Protein AF-A0A0T6LZ32-F1 (afdb_monomer_lite)

pLDDT: mean 79.06, std 10.55, range [39.31, 92.81]

Sequence (78 aa):
MLRITPELPYLDQAGHVYVPLAGPAQSCLKLNRRASQIWRDALRDPVDLDALPEADRDFLLDLTSRGVLRTAPVSEGG

Foldseek 3Di:
DKAKDFDDWDADPVQWTWFQAPDPPSDTDTDDPVLSVLVVVSNVDPDDLVPDDPVSSVSVVVCVVRVRMDIDDPPPDD

Organism: Wenjunlia vitaminophila (NCBI:txid76728)

Radius of gyration: 12.94 Å; chains: 1; bounding box: 37×26×32 Å

Structure (mmCIF, N/CA/C/O backbone):
data_AF-A0A0T6LZ32-F1
#
_entry.id   AF-A0A0T6LZ32-F1
#
loop_
_atom_site.group_PDB
_atom_site.id
_atom_site.type_symbol
_atom_site.label_atom_id
_atom_site.label_alt_id
_atom_site.label_comp_id
_atom_site.label_asym_id
_atom_site.label_entity_id
_atom_site.label_seq_id
_atom_site.pdbx_PDB_ins_code
_atom_site.Cartn_x
_atom_site.Cartn_y
_atom_site.Cartn_z
_atom_site.occupancy
_atom_site.B_iso_or_equiv
_atom_site.auth_seq_id
_atom_site.auth_comp_id
_atom_site.auth_asym_id
_atom_site.auth_atom_id
_atom_site.pdbx_PDB_model_num
ATOM 1 N N . MET A 1 1 ? 10.730 -0.652 -12.854 1.00 76.62 1 MET A N 1
ATOM 2 C CA . MET A 1 1 ? 10.394 -1.489 -11.679 1.00 76.62 1 MET A CA 1
ATOM 3 C C . MET A 1 1 ? 10.705 -0.762 -10.377 1.00 76.62 1 MET A C 1
ATOM 5 O O . MET A 1 1 ? 11.755 -0.133 -10.257 1.00 76.62 1 MET A O 1
ATOM 9 N N . LEU A 1 2 ? 9.797 -0.849 -9.408 1.00 76.50 2 LEU A N 1
ATOM 10 C CA . LEU A 1 2 ? 9.892 -0.234 -8.085 1.00 76.50 2 LEU A CA 1
ATOM 11 C C . LEU A 1 2 ? 9.859 -1.309 -6.999 1.00 76.50 2 LEU A C 1
ATOM 13 O O . LEU A 1 2 ? 9.058 -2.237 -7.064 1.00 76.50 2 LEU A O 1
ATOM 17 N N . ARG A 1 3 ? 10.679 -1.152 -5.963 1.00 84.50 3 ARG A N 1
ATOM 18 C CA . ARG A 1 3 ? 10.533 -1.899 -4.715 1.00 84.50 3 ARG A CA 1
ATOM 19 C C . ARG A 1 3 ? 9.593 -1.134 -3.793 1.00 84.50 3 ARG A C 1
ATOM 21 O O . ARG A 1 3 ? 9.815 0.050 -3.536 1.00 84.50 3 ARG A O 1
ATOM 28 N N . ILE A 1 4 ? 8.572 -1.818 -3.290 1.00 76.56 4 ILE A N 1
ATOM 29 C CA . ILE A 1 4 ? 7.620 -1.257 -2.335 1.00 76.56 4 ILE A CA 1
ATOM 30 C C . ILE A 1 4 ? 7.933 -1.824 -0.954 1.00 76.56 4 ILE A C 1
ATOM 32 O O . ILE A 1 4 ? 8.055 -3.034 -0.777 1.00 76.56 4 ILE A O 1
ATOM 36 N N . THR A 1 5 ? 8.062 -0.935 0.024 1.00 75.06 5 THR A N 1
ATOM 37 C CA . THR A 1 5 ? 8.251 -1.284 1.432 1.00 75.06 5 THR A CA 1
ATOM 38 C C . THR A 1 5 ? 7.099 -0.681 2.223 1.00 75.06 5 THR A C 1
ATOM 40 O O . THR A 1 5 ? 6.773 0.496 2.023 1.00 75.06 5 THR A O 1
ATOM 43 N N . PRO A 1 6 ? 6.451 -1.447 3.109 1.00 66.50 6 PRO A N 1
ATOM 44 C CA . PRO A 1 6 ? 5.374 -0.895 3.895 1.00 66.50 6 PRO A CA 1
ATOM 45 C C . PRO A 1 6 ? 5.928 -0.168 5.121 1.00 66.50 6 PRO A C 1
ATOM 47 O O . PRO A 1 6 ? 6.874 -0.640 5.747 1.00 66.50 6 PRO A O 1
ATOM 50 N N . GLU A 1 7 ? 5.321 0.954 5.496 1.00 68.19 7 GLU A N 1
ATOM 51 C CA . GLU A 1 7 ? 5.741 1.678 6.703 1.00 68.19 7 GLU A CA 1
ATOM 52 C C . GLU A 1 7 ? 4.929 1.260 7.930 1.00 68.19 7 GLU A C 1
ATOM 54 O O . GLU A 1 7 ? 5.487 1.093 9.010 1.00 68.19 7 GLU A O 1
ATOM 59 N N . LEU A 1 8 ? 3.611 1.076 7.781 1.00 65.94 8 LEU A N 1
ATOM 60 C CA . LEU A 1 8 ? 2.703 0.869 8.917 1.00 65.94 8 LEU A CA 1
ATOM 61 C C . LEU A 1 8 ? 1.485 -0.040 8.621 1.00 65.94 8 LEU A C 1
ATOM 63 O O . LEU A 1 8 ? 0.351 0.409 8.781 1.00 65.94 8 LEU A O 1
ATOM 67 N N . PRO A 1 9 ? 1.627 -1.301 8.184 1.00 65.69 9 PRO A N 1
ATOM 68 C CA . PRO A 1 9 ? 0.474 -2.180 8.034 1.00 65.69 9 PRO A CA 1
ATOM 69 C C . PRO A 1 9 ? 0.308 -3.101 9.246 1.00 65.69 9 PRO A C 1
ATOM 71 O O . PRO A 1 9 ? 1.253 -3.742 9.709 1.00 65.69 9 PRO A O 1
ATOM 74 N N . TYR A 1 10 ? -0.931 -3.244 9.706 1.00 68.00 10 TYR A N 1
ATOM 75 C CA . TYR A 1 10 ? -1.324 -4.394 10.516 1.00 68.00 10 TYR A CA 1
ATOM 76 C C . TYR A 1 10 ? -2.007 -5.425 9.609 1.00 68.00 10 TYR A C 1
ATOM 78 O O . TYR A 1 10 ? -2.923 -5.083 8.856 1.00 68.00 10 TYR A O 1
ATOM 86 N N . LEU A 1 11 ? -1.549 -6.676 9.662 1.00 73.38 11 LEU A N 1
ATOM 87 C CA . LEU A 1 11 ? -2.179 -7.817 8.996 1.00 73.38 11 LEU A CA 1
ATOM 88 C C . LEU A 1 11 ? -3.003 -8.589 10.026 1.00 73.38 11 LEU A C 1
ATOM 90 O O . LEU A 1 11 ? -2.472 -8.977 11.067 1.00 73.38 11 LEU A O 1
ATOM 94 N N . ASP A 1 12 ? -4.279 -8.838 9.730 1.00 74.81 12 ASP A N 1
ATOM 95 C CA . ASP A 1 12 ? -5.058 -9.792 10.522 1.00 74.81 12 ASP A CA 1
ATOM 96 C C . ASP A 1 12 ? -4.747 -11.249 10.123 1.00 74.81 12 ASP A C 1
ATOM 98 O O . ASP A 1 12 ? -4.090 -11.526 9.116 1.00 74.81 12 ASP A O 1
ATOM 102 N N . G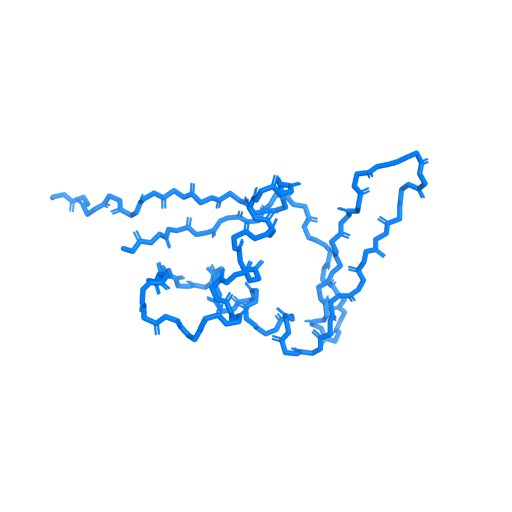LN A 1 13 ? -5.237 -12.205 10.916 1.00 73.19 13 GLN A N 1
ATOM 103 C CA . GLN A 1 13 ? -5.032 -13.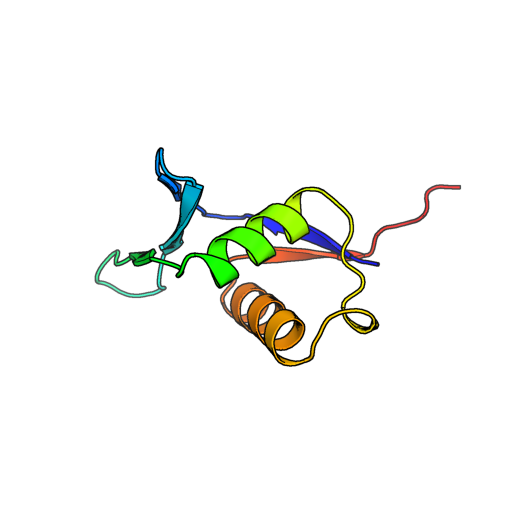641 10.676 1.00 73.19 13 GLN A CA 1
ATOM 104 C C . GLN A 1 13 ? -5.667 -14.145 9.367 1.00 73.19 13 GLN A C 1
ATOM 106 O O . GLN A 1 13 ? -5.303 -15.213 8.882 1.00 73.19 13 GLN A O 1
ATOM 111 N N . ALA A 1 14 ? -6.601 -13.388 8.787 1.00 78.44 14 ALA A N 1
ATOM 112 C CA . ALA A 1 14 ? -7.233 -13.691 7.506 1.00 78.44 14 ALA A CA 1
ATOM 113 C C . ALA A 1 14 ? -6.511 -13.022 6.316 1.00 78.44 14 ALA A C 1
ATOM 115 O O . ALA A 1 14 ? -6.928 -13.187 5.167 1.00 78.44 14 ALA A O 1
ATOM 116 N N . GLY A 1 15 ? -5.421 -12.290 6.568 1.00 78.12 15 GLY A N 1
ATOM 117 C CA . GLY A 1 15 ? -4.627 -11.613 5.546 1.00 78.12 15 GLY A CA 1
ATOM 118 C C . GLY A 1 15 ? -5.251 -10.316 5.030 1.00 78.12 15 GLY A C 1
ATOM 119 O O . GLY A 1 15 ? -4.874 -9.856 3.947 1.00 78.12 15 GLY A O 1
ATOM 120 N N . HIS A 1 16 ? -6.196 -9.725 5.765 1.00 84.06 16 HIS A N 1
ATOM 121 C CA . HIS A 1 16 ? -6.648 -8.368 5.484 1.00 84.06 16 HIS A CA 1
ATOM 122 C C . HIS A 1 16 ? -5.640 -7.352 5.995 1.00 84.06 16 HIS A C 1
ATOM 124 O O . HIS A 1 16 ? -5.091 -7.476 7.091 1.00 84.06 16 HIS A O 1
ATOM 130 N N . VAL A 1 17 ? -5.446 -6.315 5.190 1.00 83.31 17 VAL A N 1
ATOM 131 C CA . VAL A 1 17 ? -4.529 -5.222 5.492 1.00 83.31 17 VAL A CA 1
ATOM 132 C C . VAL A 1 17 ? -5.308 -4.076 6.124 1.00 83.31 17 VAL A C 1
ATOM 134 O O . VAL A 1 17 ? -6.343 -3.647 5.604 1.00 83.31 17 VAL A O 1
ATOM 137 N N . TYR A 1 18 ? -4.787 -3.566 7.232 1.00 83.31 18 TYR A N 1
ATOM 138 C CA . TYR A 1 18 ? -5.282 -2.376 7.905 1.00 83.31 18 TYR A CA 1
ATOM 139 C C . TYR A 1 18 ? -4.269 -1.252 7.738 1.00 83.31 18 TYR A C 1
ATOM 141 O O . TYR A 1 18 ? -3.094 -1.407 8.072 1.00 83.31 18 TYR A O 1
ATOM 149 N N . VAL A 1 19 ? -4.749 -0.126 7.218 1.00 79.50 19 VAL A N 1
ATOM 150 C CA . VAL A 1 19 ? -3.944 1.060 6.937 1.00 79.50 19 VAL A CA 1
ATOM 151 C C . VAL A 1 19 ? -4.314 2.155 7.937 1.00 79.50 19 VAL A C 1
ATOM 153 O O . VAL A 1 19 ? -5.488 2.534 7.979 1.00 79.50 19 VAL A O 1
ATOM 156 N N . PRO A 1 20 ? -3.374 2.676 8.740 1.00 73.31 20 PRO A N 1
ATOM 157 C CA . PRO A 1 20 ? -3.660 3.788 9.633 1.00 73.31 20 PRO A CA 1
ATOM 158 C C . PRO A 1 20 ? -3.995 5.032 8.809 1.00 73.31 20 PRO A C 1
ATOM 160 O O . PRO A 1 20 ? -3.268 5.406 7.888 1.00 73.31 20 PRO A O 1
ATOM 163 N N . LEU A 1 21 ? -5.111 5.675 9.136 1.00 69.75 21 LEU A N 1
ATOM 164 C CA . LEU A 1 21 ? -5.463 6.974 8.584 1.00 69.75 21 LEU A CA 1
ATOM 165 C C . LEU A 1 21 ? -4.782 8.059 9.419 1.00 69.75 21 LEU A C 1
ATOM 167 O O . LEU A 1 21 ? -4.849 8.048 10.649 1.00 69.75 21 LEU A O 1
ATOM 171 N N . ALA A 1 22 ? -4.150 9.024 8.753 1.00 57.56 22 ALA A N 1
ATOM 172 C CA . ALA A 1 22 ? -3.667 10.221 9.425 1.00 57.56 22 ALA A CA 1
ATOM 173 C C . ALA A 1 22 ? -4.864 11.002 9.997 1.00 57.56 22 ALA A C 1
ATOM 175 O O . ALA A 1 22 ? -5.794 11.354 9.271 1.00 57.56 22 ALA A O 1
ATOM 176 N N . GLY A 1 23 ? -4.854 11.259 11.306 1.00 58.59 23 GLY A N 1
ATOM 177 C CA . GLY A 1 23 ? -5.901 12.023 11.980 1.00 58.59 23 GLY A CA 1
ATOM 178 C C . GLY A 1 23 ? -5.970 11.752 13.487 1.00 58.59 23 GLY A C 1
ATOM 179 O O . GLY A 1 23 ? -5.419 10.762 13.967 1.00 58.59 23 GLY A O 1
ATOM 180 N N . PRO A 1 24 ? -6.669 12.607 14.253 1.00 54.19 24 PRO A N 1
ATOM 181 C CA . PRO A 1 24 ? -6.723 12.533 15.718 1.00 54.19 24 PRO A CA 1
ATOM 182 C C . PRO A 1 24 ? -7.386 11.256 16.264 1.00 54.19 24 PRO A C 1
ATOM 184 O O . PRO A 1 24 ? -7.282 10.976 17.453 1.00 54.19 24 PRO A O 1
ATOM 187 N N . ALA A 1 25 ? -8.059 10.477 15.413 1.00 61.56 25 ALA A N 1
ATOM 188 C CA . ALA A 1 25 ? -8.872 9.337 15.820 1.00 61.56 25 ALA A CA 1
ATOM 189 C C . ALA A 1 25 ? -8.136 7.982 15.862 1.00 61.56 25 ALA A C 1
ATOM 191 O O . ALA A 1 25 ? -8.786 6.989 16.173 1.00 61.56 25 ALA A O 1
ATOM 192 N N . GLN A 1 26 ? -6.833 7.907 15.541 1.00 63.94 26 GLN A N 1
ATOM 193 C CA . GLN A 1 26 ? -6.081 6.632 15.451 1.00 63.94 26 GLN A CA 1
ATOM 194 C C . GLN A 1 26 ? -6.858 5.530 14.696 1.00 63.94 26 GLN A C 1
ATOM 196 O O . GLN A 1 26 ? -6.823 4.354 15.055 1.00 63.94 26 GLN A O 1
ATOM 201 N N . SER A 1 27 ? -7.633 5.916 13.680 1.00 71.62 27 SER A N 1
ATOM 202 C CA . SER A 1 27 ? -8.518 5.001 12.973 1.00 71.62 27 SER A CA 1
ATOM 203 C C . SER A 1 27 ? -7.754 4.269 11.875 1.00 71.62 27 SER A C 1
ATOM 205 O O . SER A 1 27 ? -6.918 4.845 11.180 1.00 71.62 27 SER A O 1
ATOM 207 N N . CYS A 1 28 ? -8.058 2.985 11.701 1.00 77.56 28 CYS A N 1
ATOM 208 C CA . CYS A 1 28 ? -7.513 2.175 10.619 1.00 77.56 28 CYS A CA 1
ATOM 209 C C . CYS A 1 28 ? 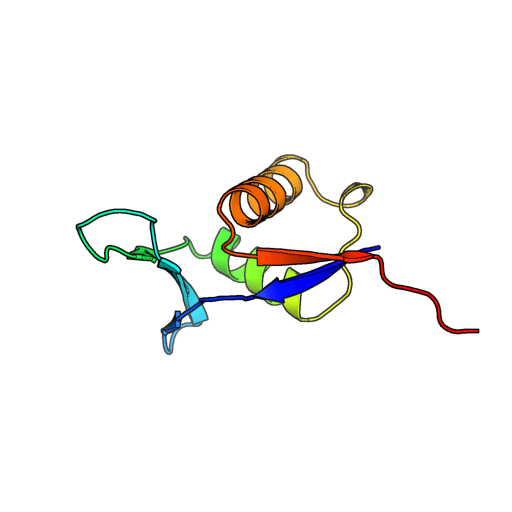-8.591 1.907 9.569 1.00 77.56 28 CYS A C 1
ATOM 211 O O . CYS A 1 28 ? -9.722 1.548 9.903 1.00 77.56 28 CYS A O 1
ATOM 213 N N . LEU A 1 29 ? -8.228 2.020 8.294 1.00 80.44 29 LEU A N 1
ATOM 214 C CA . LEU A 1 29 ? -9.061 1.593 7.181 1.00 80.44 29 LEU A CA 1
ATOM 215 C C . LEU A 1 29 ? -8.750 0.130 6.862 1.00 80.44 29 LEU A C 1
ATOM 217 O O . LEU A 1 29 ? -7.613 -0.219 6.543 1.00 80.44 29 LEU A O 1
ATOM 221 N N . LYS A 1 30 ? -9.768 -0.731 6.950 1.00 86.25 30 LYS A N 1
ATOM 222 C CA . LYS A 1 30 ? -9.665 -2.121 6.502 1.00 86.25 30 LYS A CA 1
ATOM 223 C C . LYS A 1 30 ? -9.752 -2.162 4.981 1.00 86.25 30 LYS A C 1
ATOM 225 O O . LYS A 1 30 ? -10.786 -1.812 4.410 1.00 86.25 30 LYS A O 1
ATOM 230 N N . LEU A 1 31 ? -8.699 -2.636 4.328 1.00 85.81 31 LEU A N 1
ATOM 231 C CA . LEU A 1 31 ? -8.731 -2.881 2.896 1.00 85.81 31 LEU A CA 1
ATOM 232 C C . LEU A 1 31 ? -9.645 -4.069 2.576 1.00 85.81 31 LEU A C 1
ATOM 234 O O . LEU A 1 31 ? -9.687 -5.081 3.283 1.00 85.81 31 LEU A O 1
ATOM 238 N N . ASN A 1 32 ? -10.370 -3.965 1.462 1.00 87.44 32 ASN A N 1
ATOM 239 C CA . ASN A 1 32 ? -11.149 -5.089 0.957 1.00 87.44 32 ASN A CA 1
ATOM 240 C C . ASN A 1 32 ? -10.219 -6.235 0.501 1.00 87.44 32 ASN A C 1
ATOM 242 O O . ASN A 1 32 ? -8.991 -6.103 0.463 1.00 87.44 32 ASN A O 1
ATOM 246 N N . ARG A 1 33 ? -10.802 -7.388 0.154 1.00 87.94 33 ARG A N 1
ATOM 247 C CA . ARG A 1 33 ? -10.032 -8.588 -0.209 1.00 87.94 33 ARG A CA 1
ATOM 248 C C . ARG A 1 33 ? -9.099 -8.362 -1.405 1.00 87.94 33 ARG A C 1
ATOM 250 O O . ARG A 1 33 ? -7.958 -8.810 -1.360 1.00 87.94 33 ARG A O 1
ATOM 257 N N . ARG A 1 34 ? -9.566 -7.662 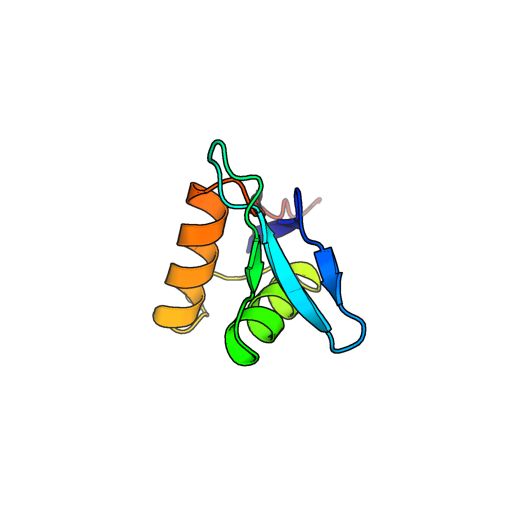-2.446 1.00 88.56 34 ARG A N 1
ATOM 258 C CA . ARG A 1 34 ? -8.781 -7.388 -3.660 1.00 88.56 34 ARG A CA 1
ATOM 259 C C . ARG A 1 34 ? -7.621 -6.435 -3.365 1.00 88.56 34 ARG A C 1
ATOM 261 O O . ARG A 1 34 ? -6.487 -6.758 -3.687 1.00 88.56 34 ARG A O 1
ATOM 268 N N . ALA A 1 35 ? -7.884 -5.328 -2.676 1.00 86.94 35 ALA A N 1
ATOM 269 C CA . ALA A 1 35 ? -6.863 -4.358 -2.284 1.00 86.94 35 ALA A CA 1
ATOM 270 C C . ALA A 1 35 ? -5.809 -4.971 -1.344 1.00 86.94 35 ALA A C 1
ATOM 272 O O . ALA A 1 35 ? -4.617 -4.733 -1.510 1.00 86.94 35 ALA A O 1
ATOM 273 N N . SER A 1 36 ? -6.228 -5.835 -0.411 1.00 88.31 36 SER A N 1
ATOM 274 C CA . SER A 1 36 ? -5.305 -6.575 0.464 1.00 88.31 36 SER A CA 1
ATOM 275 C C . SER A 1 36 ? -4.426 -7.567 -0.305 1.00 88.31 36 SER A C 1
ATOM 277 O O . SER A 1 36 ? -3.319 -7.865 0.131 1.00 88.31 36 SER A O 1
ATOM 279 N N . GLN A 1 37 ? -4.914 -8.122 -1.419 1.00 87.75 37 GLN A N 1
ATOM 280 C CA . GLN A 1 37 ? -4.128 -9.002 -2.285 1.00 87.75 37 GLN A CA 1
ATOM 281 C C . GLN A 1 37 ? -3.093 -8.198 -3.077 1.00 87.75 37 GLN A C 1
ATOM 283 O O . GLN A 1 37 ? -1.910 -8.488 -2.952 1.00 87.75 37 GLN A O 1
ATOM 288 N N . ILE A 1 38 ? -3.522 -7.134 -3.768 1.00 87.81 38 ILE A N 1
ATOM 289 C CA . ILE A 1 38 ? -2.635 -6.242 -4.539 1.00 87.81 38 ILE A CA 1
ATOM 290 C C . ILE A 1 38 ? -1.508 -5.710 -3.657 1.00 87.81 38 ILE A C 1
ATOM 292 O O . ILE A 1 38 ? -0.344 -5.756 -4.037 1.00 87.81 38 ILE A O 1
ATOM 296 N N . TRP A 1 39 ? -1.845 -5.254 -2.450 1.00 86.19 39 TRP A N 1
ATOM 297 C CA . TRP A 1 39 ? -0.861 -4.757 -1.498 1.00 86.19 39 TRP A CA 1
ATOM 298 C C . TRP A 1 39 ? 0.176 -5.826 -1.124 1.00 86.19 39 TRP A C 1
ATOM 300 O O . TRP A 1 39 ? 1.367 -5.539 -1.099 1.00 86.19 39 TRP A O 1
ATOM 310 N N . ARG A 1 40 ? -0.247 -7.071 -0.868 1.00 84.62 40 ARG A N 1
ATOM 311 C CA . ARG A 1 40 ? 0.676 -8.164 -0.514 1.00 84.62 40 ARG A CA 1
ATOM 312 C C . ARG A 1 40 ? 1.561 -8.573 -1.686 1.00 84.62 40 ARG A C 1
ATOM 314 O O . ARG A 1 40 ? 2.739 -8.842 -1.469 1.00 84.62 40 ARG A O 1
ATOM 321 N N . ASP A 1 41 ? 1.007 -8.614 -2.892 1.00 87.06 41 ASP A N 1
ATOM 322 C CA . ASP A 1 41 ? 1.760 -8.954 -4.101 1.00 87.06 41 ASP A CA 1
ATOM 323 C C . ASP A 1 41 ? 2.808 -7.876 -4.395 1.00 87.06 41 ASP A C 1
ATOM 325 O O . ASP A 1 41 ? 3.973 -8.190 -4.627 1.00 87.06 41 ASP A O 1
ATOM 329 N N . ALA A 1 42 ? 2.430 -6.607 -4.230 1.00 84.81 42 ALA A N 1
ATOM 330 C CA . ALA A 1 42 ? 3.314 -5.460 -4.387 1.00 84.81 42 ALA A CA 1
ATOM 331 C C . ALA A 1 42 ? 4.511 -5.442 -3.419 1.00 84.81 42 ALA A C 1
ATO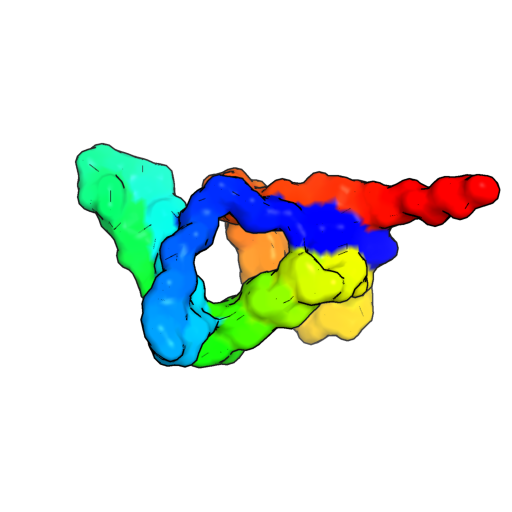M 333 O O . ALA A 1 42 ? 5.536 -4.836 -3.721 1.00 84.81 42 ALA A O 1
ATOM 334 N N . LEU A 1 43 ? 4.393 -6.084 -2.253 1.00 82.19 43 LEU A N 1
ATOM 335 C CA . LEU A 1 43 ? 5.498 -6.216 -1.298 1.00 82.19 43 LEU A CA 1
ATOM 336 C C . LEU A 1 43 ? 6.404 -7.417 -1.552 1.00 82.19 43 LEU A C 1
ATOM 338 O O . LEU A 1 43 ? 7.524 -7.453 -1.039 1.00 82.19 43 LEU A O 1
ATOM 342 N N . ARG A 1 44 ? 5.900 -8.434 -2.252 1.00 82.69 44 ARG A N 1
ATOM 343 C CA . ARG A 1 44 ? 6.646 -9.668 -2.492 1.00 82.69 44 ARG A CA 1
ATOM 344 C C . ARG A 1 44 ? 7.693 -9.464 -3.575 1.00 82.69 44 ARG A C 1
ATOM 346 O O . ARG A 1 44 ? 8.833 -9.880 -3.390 1.00 82.69 44 ARG A O 1
ATOM 353 N N . ASP A 1 45 ? 7.298 -8.800 -4.653 1.00 80.88 45 ASP A N 1
ATOM 354 C CA . ASP A 1 45 ? 8.094 -8.653 -5.862 1.00 80.88 45 ASP A CA 1
ATOM 355 C C . ASP A 1 45 ? 8.155 -7.182 -6.293 1.00 80.88 45 ASP A C 1
ATOM 357 O O . ASP A 1 45 ? 7.239 -6.409 -6.000 1.00 80.88 45 ASP A O 1
ATOM 361 N N . PRO A 1 46 ? 9.219 -6.760 -6.999 1.00 83.50 46 PRO A N 1
ATOM 362 C CA . PRO A 1 46 ? 9.242 -5.453 -7.626 1.00 83.50 46 PRO A CA 1
ATOM 363 C C . PRO A 1 46 ? 8.037 -5.229 -8.536 1.00 83.50 46 PRO A C 1
ATOM 365 O O . PRO A 1 46 ? 7.730 -6.045 -9.404 1.00 83.50 46 PRO A O 1
ATOM 368 N N . VAL A 1 47 ? 7.391 -4.081 -8.374 1.00 85.81 47 VAL A N 1
ATOM 369 C CA . VAL A 1 47 ? 6.212 -3.709 -9.147 1.00 85.81 47 VAL A CA 1
ATOM 370 C C . VAL A 1 47 ? 6.619 -2.856 -10.334 1.00 85.81 47 VAL A C 1
ATOM 372 O O . VAL A 1 47 ? 7.335 -1.861 -10.197 1.00 85.81 47 VAL A O 1
ATOM 375 N N . ASP A 1 48 ? 6.130 -3.223 -11.510 1.00 87.81 48 ASP A N 1
ATOM 376 C CA . ASP A 1 48 ? 6.115 -2.337 -12.662 1.00 87.81 48 ASP A CA 1
ATOM 377 C C . ASP A 1 48 ? 4.750 -1.646 -12.761 1.00 87.81 48 ASP A C 1
ATOM 379 O O . ASP A 1 48 ? 3.749 -2.282 -13.084 1.00 87.81 48 ASP A O 1
ATOM 383 N N . LEU A 1 49 ? 4.696 -0.352 -12.426 1.00 85.69 49 LEU A N 1
ATOM 384 C CA . LEU A 1 49 ? 3.440 0.406 -12.381 1.00 85.69 49 LEU A CA 1
ATOM 385 C C . LEU A 1 49 ? 2.790 0.551 -13.761 1.00 85.69 49 LEU A C 1
ATOM 387 O O . LEU A 1 49 ? 1.567 0.651 -13.836 1.00 85.69 49 LEU A O 1
ATOM 391 N N . ASP A 1 50 ? 3.588 0.534 -14.830 1.00 86.56 50 ASP A N 1
ATOM 392 C CA . ASP A 1 50 ? 3.100 0.676 -16.205 1.00 86.56 50 ASP A CA 1
ATOM 393 C C . ASP A 1 50 ? 2.468 -0.621 -16.733 1.00 86.56 50 ASP A C 1
ATOM 395 O O . ASP A 1 50 ? 1.649 -0.591 -17.650 1.00 86.56 50 ASP A O 1
ATOM 399 N N . ALA A 1 51 ? 2.804 -1.762 -16.121 1.00 88.69 51 ALA A N 1
ATOM 400 C CA . ALA A 1 51 ? 2.239 -3.068 -16.448 1.00 88.69 51 ALA A CA 1
ATOM 401 C C . ALA A 1 51 ? 0.956 -3.395 -15.658 1.00 88.69 51 ALA A C 1
ATOM 403 O O . ALA A 1 51 ? 0.299 -4.401 -15.937 1.00 88.69 51 ALA A O 1
ATOM 404 N N . LEU A 1 52 ? 0.597 -2.578 -14.660 1.00 87.12 52 LEU A N 1
ATOM 405 C CA . LEU A 1 52 ? -0.591 -2.796 -13.839 1.00 87.12 52 LEU A CA 1
ATOM 406 C C . LEU A 1 52 ? -1.866 -2.262 -14.508 1.00 87.12 52 LEU A C 1
ATOM 408 O O . LEU A 1 52 ? -1.834 -1.240 -15.197 1.00 87.12 52 LEU A O 1
ATOM 412 N N . PRO A 1 53 ? -3.030 -2.882 -14.233 1.00 92.81 53 PRO A N 1
ATOM 413 C CA . PRO A 1 53 ? -4.315 -2.254 -14.507 1.00 92.81 53 PRO A CA 1
ATOM 414 C C . PRO A 1 53 ? -4.404 -0.875 -13.839 1.00 92.81 53 PRO A C 1
ATOM 416 O O . PRO A 1 53 ? -3.988 -0.715 -12.692 1.00 92.81 53 PRO A O 1
ATOM 419 N N . GLU A 1 54 ? -5.014 0.097 -14.523 1.00 91.56 54 GLU A N 1
ATOM 420 C CA . GLU A 1 54 ? -5.124 1.493 -14.065 1.00 91.56 54 GLU A CA 1
ATOM 421 C C . GLU A 1 54 ? -5.625 1.613 -12.619 1.00 91.56 54 GLU A C 1
ATOM 423 O O . GLU A 1 54 ? -4.984 2.256 -11.795 1.00 91.56 54 GLU A O 1
ATOM 428 N N . ALA A 1 55 ? -6.698 0.899 -12.269 1.00 89.25 55 ALA A N 1
ATOM 429 C CA . ALA A 1 55 ? -7.254 0.923 -10.917 1.00 89.25 55 ALA A CA 1
ATOM 430 C C . ALA A 1 55 ? -6.281 0.405 -9.839 1.00 89.25 55 ALA A C 1
ATOM 432 O O . ALA A 1 55 ? -6.284 0.898 -8.711 1.00 89.25 55 ALA A O 1
ATOM 433 N N . ASP A 1 56 ? -5.456 -0.591 -10.171 1.00 90.06 56 ASP A N 1
ATOM 434 C CA . ASP A 1 56 ? -4.507 -1.189 -9.231 1.00 90.06 56 ASP A CA 1
ATOM 435 C C . ASP A 1 56 ? -3.266 -0.284 -9.085 1.00 90.06 56 ASP A C 1
ATOM 437 O O . ASP A 1 56 ? -2.757 -0.099 -7.976 1.00 90.06 56 ASP A O 1
ATOM 441 N N . ARG A 1 57 ? -2.830 0.348 -10.185 1.00 91.00 57 ARG A N 1
ATOM 442 C CA . ARG A 1 57 ? -1.782 1.380 -10.195 1.00 91.00 57 ARG A CA 1
ATOM 443 C C . ARG A 1 57 ? -2.183 2.583 -9.345 1.00 91.00 57 ARG A C 1
ATOM 445 O O . ARG A 1 57 ? -1.432 2.983 -8.457 1.00 91.00 57 ARG A O 1
ATOM 452 N N . ASP A 1 58 ? -3.364 3.137 -9.592 1.00 90.94 58 ASP A N 1
ATOM 453 C CA . ASP A 1 58 ? -3.851 4.335 -8.907 1.00 90.94 58 ASP A CA 1
ATOM 454 C C . ASP A 1 58 ? -4.031 4.080 -7.405 1.00 90.94 58 ASP A C 1
ATOM 456 O O . ASP A 1 58 ? -3.706 4.935 -6.581 1.00 90.94 58 ASP A O 1
ATOM 460 N N . PHE A 1 59 ? -4.455 2.869 -7.031 1.00 89.19 59 PHE A N 1
ATOM 461 C CA . PHE A 1 59 ? -4.512 2.437 -5.637 1.00 89.19 59 PHE A CA 1
ATOM 462 C C . PHE A 1 59 ? -3.135 2.455 -4.952 1.00 89.19 59 PHE A C 1
ATOM 464 O O . PHE A 1 59 ? -3.004 2.997 -3.852 1.00 89.19 59 PHE A O 1
ATOM 471 N N . LEU A 1 60 ? -2.097 1.889 -5.578 1.00 88.38 60 LEU A N 1
ATOM 472 C CA . LEU A 1 60 ? -0.744 1.897 -5.007 1.00 88.38 60 LEU A CA 1
ATOM 473 C C . LEU A 1 60 ? -0.183 3.322 -4.898 1.00 88.38 60 LEU A C 1
ATOM 475 O O . LEU A 1 60 ? 0.424 3.657 -3.880 1.00 88.38 60 LEU A O 1
ATOM 479 N N . LEU A 1 61 ? -0.435 4.170 -5.900 1.00 88.94 61 LEU A N 1
ATOM 480 C CA . LEU A 1 61 ? -0.029 5.578 -5.893 1.00 88.94 61 LEU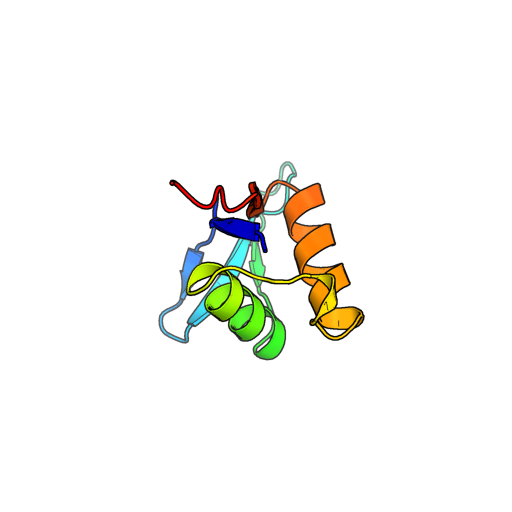 A CA 1
ATOM 481 C C . LEU A 1 61 ? -0.715 6.375 -4.776 1.00 88.94 61 LEU A C 1
ATOM 483 O O . LEU A 1 61 ? -0.042 7.135 -4.076 1.00 88.94 61 LEU A O 1
ATOM 487 N N . ASP A 1 62 ? -2.018 6.180 -4.557 1.00 87.19 62 ASP A N 1
ATOM 488 C CA . ASP A 1 62 ? -2.753 6.816 -3.456 1.00 87.19 62 ASP A CA 1
ATOM 489 C C . ASP A 1 62 ? -2.153 6.420 -2.097 1.00 87.19 62 ASP A C 1
ATOM 491 O O . ASP A 1 62 ? -1.865 7.291 -1.272 1.00 87.19 62 ASP A O 1
ATOM 495 N N . LEU A 1 63 ? -1.847 5.136 -1.884 1.00 82.38 63 LEU A N 1
ATOM 496 C CA . LEU A 1 63 ? -1.187 4.677 -0.657 1.00 82.38 63 LEU A CA 1
ATOM 497 C C . LEU A 1 63 ? 0.215 5.272 -0.468 1.00 82.38 63 LEU A C 1
ATOM 499 O O . LEU A 1 63 ? 0.580 5.623 0.658 1.00 82.38 63 LEU A O 1
ATOM 503 N N . THR A 1 64 ? 0.998 5.416 -1.537 1.00 83.88 64 THR A N 1
ATOM 504 C CA . THR A 1 64 ? 2.297 6.100 -1.476 1.00 83.88 64 THR A CA 1
ATOM 505 C C . THR A 1 64 ? 2.134 7.578 -1.133 1.00 83.88 64 THR A C 1
ATOM 507 O O . THR A 1 64 ? 2.829 8.076 -0.248 1.00 83.88 64 THR A O 1
ATOM 510 N N . SER A 1 65 ? 1.176 8.272 -1.754 1.00 83.50 65 SER A N 1
ATOM 511 C CA . SER A 1 65 ? 0.900 9.692 -1.482 1.00 83.50 65 SER A CA 1
ATOM 512 C C . SER A 1 65 ? 0.501 9.949 -0.023 1.00 83.50 65 SER A C 1
ATOM 514 O O . SER A 1 65 ? 0.830 10.987 0.548 1.00 83.50 65 SER A O 1
ATOM 516 N N . ARG A 1 66 ? -0.152 8.966 0.606 1.00 77.62 66 ARG A N 1
ATOM 517 C CA . ARG A 1 66 ? -0.568 8.993 2.014 1.00 77.62 66 ARG A CA 1
ATOM 518 C C . ARG A 1 66 ? 0.535 8.568 2.987 1.00 77.62 66 ARG A C 1
ATOM 520 O O . ARG A 1 66 ? 0.289 8.532 4.188 1.00 77.62 66 ARG A O 1
ATOM 527 N N . GLY A 1 67 ? 1.723 8.215 2.492 1.00 76.12 67 GLY A N 1
ATOM 528 C CA . GLY A 1 67 ? 2.851 7.749 3.306 1.00 76.12 67 GLY A CA 1
ATOM 529 C C . GLY A 1 67 ? 2.676 6.341 3.884 1.00 76.12 67 GLY A C 1
ATOM 530 O O . GLY A 1 67 ? 3.423 5.946 4.774 1.00 76.12 67 GLY A O 1
ATOM 531 N N . VAL A 1 68 ? 1.700 5.573 3.392 1.00 78.50 68 VAL A N 1
ATOM 532 C CA . VAL A 1 68 ? 1.425 4.196 3.841 1.00 78.50 68 VAL A CA 1
ATOM 533 C C . VAL A 1 68 ? 2.445 3.222 3.251 1.00 78.50 68 VAL A C 1
ATOM 535 O O . VAL A 1 68 ? 2.867 2.261 3.900 1.00 78.50 68 VAL A O 1
ATOM 538 N N . LEU A 1 69 ? 2.834 3.483 2.004 1.00 81.88 69 LEU A N 1
ATOM 539 C CA . LEU A 1 69 ? 3.846 2.747 1.262 1.00 81.88 69 LEU A CA 1
ATOM 540 C C . LEU A 1 69 ? 5.005 3.677 0.916 1.00 81.88 69 LEU A C 1
ATOM 542 O O . LEU A 1 69 ? 4.782 4.816 0.508 1.00 81.88 69 LEU A O 1
ATOM 546 N N . ARG A 1 70 ? 6.234 3.167 0.986 1.00 82.44 70 ARG A N 1
ATOM 547 C CA . ARG A 1 70 ? 7.395 3.809 0.365 1.00 82.44 70 ARG A CA 1
ATOM 548 C C . ARG A 1 70 ? 7.793 3.048 -0.886 1.00 82.44 70 ARG A C 1
ATOM 550 O O . ARG A 1 70 ? 7.888 1.822 -0.870 1.00 82.44 70 ARG A O 1
ATOM 557 N N . THR A 1 71 ? 8.039 3.789 -1.955 1.00 82.25 71 THR A N 1
ATOM 558 C CA . THR A 1 71 ? 8.556 3.273 -3.221 1.00 82.25 71 THR A CA 1
ATOM 559 C C . THR A 1 71 ? 10.014 3.690 -3.368 1.00 82.25 71 THR A C 1
ATOM 561 O O . THR A 1 71 ? 10.385 4.827 -3.079 1.00 82.25 71 THR A O 1
ATOM 564 N N . ALA A 1 72 ? 10.856 2.765 -3.813 1.00 82.94 72 ALA A N 1
ATOM 565 C CA . ALA A 1 72 ? 12.221 3.052 -4.233 1.00 82.94 72 ALA A CA 1
ATOM 566 C C . ALA A 1 72 ? 12.455 2.431 -5.615 1.00 82.94 72 ALA A C 1
ATOM 568 O O . ALA A 1 72 ? 11.965 1.326 -5.865 1.00 82.94 72 ALA A O 1
ATOM 569 N N . PRO A 1 73 ? 13.181 3.099 -6.526 1.00 81.44 73 PRO A N 1
ATOM 570 C CA . PRO A 1 73 ? 13.591 2.465 -7.771 1.00 81.44 73 PRO A CA 1
ATOM 571 C C . PRO A 1 73 ? 14.414 1.214 -7.460 1.00 81.44 73 PRO A C 1
ATOM 573 O O . PRO A 1 73 ? 15.243 1.213 -6.547 1.00 81.44 73 PRO A O 1
ATOM 576 N N . VAL A 1 74 ? 14.169 0.135 -8.206 1.00 78.38 74 VAL A N 1
ATOM 577 C CA . VAL A 1 74 ? 15.071 -1.016 -8.164 1.00 78.38 74 VAL A CA 1
ATOM 578 C C . VAL A 1 74 ? 16.341 -0.597 -8.885 1.00 78.38 74 VAL A C 1
ATOM 580 O O . VAL A 1 74 ? 16.355 -0.497 -10.108 1.00 78.38 74 VAL A O 1
ATOM 583 N N . SER A 1 75 ? 17.395 -0.306 -8.128 1.00 67.06 75 SER A N 1
ATOM 584 C CA . SER A 1 75 ? 18.727 -0.228 -8.712 1.00 67.06 75 SER A CA 1
ATOM 585 C C . SER A 1 75 ? 19.114 -1.637 -9.137 1.00 67.06 75 SER A C 1
ATOM 587 O O . SER A 1 75 ? 19.295 -2.507 -8.283 1.00 67.06 75 SER A O 1
ATOM 589 N N . GLU A 1 76 ? 19.226 -1.873 -10.441 1.00 56.34 76 GLU A N 1
ATOM 590 C CA . GLU A 1 76 ? 19.981 -3.019 -10.935 1.00 56.34 76 GLU A CA 1
ATOM 591 C C . GLU A 1 76 ? 21.435 -2.794 -10.505 1.00 56.34 76 GLU A C 1
ATOM 593 O O . GLU A 1 76 ? 22.137 -1.935 -11.037 1.00 56.34 76 GLU A O 1
ATOM 598 N N . GLY A 1 77 ? 21.848 -3.461 -9.425 1.00 52.69 77 GLY A N 1
ATOM 599 C CA . GLY A 1 77 ? 23.252 -3.511 -9.039 1.00 52.69 77 GLY A CA 1
ATOM 600 C C . GLY A 1 77 ? 24.026 -4.243 -10.131 1.00 52.69 77 GLY A C 1
ATOM 601 O O . GLY A 1 77 ? 23.608 -5.328 -10.533 1.00 52.69 77 GLY A O 1
ATOM 602 N N . GLY A 1 78 ? 25.090 -3.608 -10.629 1.00 39.31 78 GLY A N 1
ATOM 603 C CA . GLY A 1 78 ? 26.034 -4.198 -11.581 1.00 39.31 78 GLY A CA 1
ATOM 604 C C . GLY A 1 78 ? 26.920 -5.287 -10.994 1.00 39.31 78 GLY A C 1
ATOM 605 O O . GLY A 1 78 ? 26.847 -5.538 -9.768 1.00 39.31 78 GLY A O 1
#

Secondary structure (DSSP, 8-state):
-EEEEESSPEEPTT--EEEEPSSTT--EEEPPHHHHHHHHHHHHS-B-GGGS-HHHHHHHHHHHHTTSEEEEE-----